Protein 9GCE (pdb70)

B-factor: mean 61.83, std 12.62, range [29.11, 110.06]

Nearest PDB structures (foldseek):
  7amx-assembly1_AAA  TM=5.207E-01  e=4.216E-05  Pseudomonas aerugin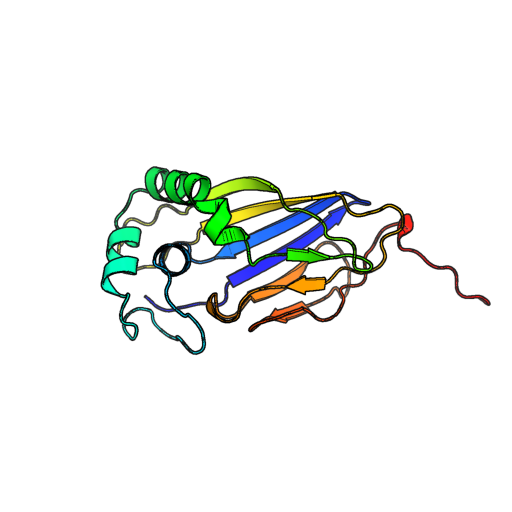osa
  8ezw-assembly4_D  TM=5.066E-01  e=1.427E-03  Vibrio cholerae O1 biovar El Tor str. N16961
  8f1b-assembly3_C  TM=5.003E-01  e=1.516E-03  Vibrio cholerae O1 biovar El Tor str. N16961
  4org-assembly3_D  TM=4.116E-01  e=1.356E-01  Homo sapiens
  7khf-assembly1_B  TM=4.045E-01  e=1.063E-01  Homo sapiens

Solvent-accessible surface area: 8974 Å² total; per-residue (Å²): 22,79,41,72,66,10,35,0,24,1,86,27,80,52,44,101,3,46,0,32,1,89,12,43,4,2,6,17,17,33,60,16,82,13,110,87,32,80,39,1,88,120,28,119,21,23,54,43,5,53,137,36,13,80,65,62,32,71,75,0,75,64,30,6,92,85,72,65,56,116,11,26,58,59,11,43,2,42,3,78,76,72,72,3,112,36,79,31,86,135,24,52,21,53,126,59,169,76,79,130,93,56,8,42,1,49,16,38,3,27,10,88,8,50,100,45,14,84,52,0,39,0,41,2,22,24,90,32,11,48,0,35,0,82,23,72,69,49,178,112,30,40,74,9,153,10,88,38,26,102,10,134,79,0,98,13,53,44,70,104,10,177,69,93,84,97,183,194

Secondary structure (DSSP, 8-state):
-B---EEEEEEEETTEEEEEEEE-HHHHHHT---TT-SBGGGSTTHHHHHHHHHS-HHHHHHHHHHTHHHHHTT-EEEETTEEEPPEEEEEEE-----TTS---EEEEEEEE--TT--EEEEEE-GGG--EEEEE-SSTT--EEEESSEEPPPEEPPSTTT----S--

Structure (mmCIF, N/CA/C/O backbone):
data_9GCE
#
_entry.id   9GCE
#
_cell.length_a   79.593
_cell.length_b   79.593
_cell.length_c   63.453
_cell.angle_alpha   90
_cell.angle_beta   90
_cell.angle_gamma   120
#
_symmetry.space_group_name_H-M   'P 32 2 1'
#
loop_
_entity.id
_entity.type
_entity.pdbx_description
1 polymer 'Membrane protein'
2 non-polymer 'ZINC ION'
3 non-polymer 'COPPER (II) ION'
4 water water
#
loop_
_atom_site.group_PDB
_atom_site.id
_atom_site.type_symbol
_atom_site.label_atom_id
_atom_site.label_alt_id
_atom_site.label_comp_id
_atom_site.label_asym_id
_atom_site.label_entity_id
_atom_site.label_seq_id
_atom_site.pdbx_PDB_ins_code
_atom_site.Cartn_x
_atom_site.Cartn_y
_atom_site.Cartn_z
_atom_site.occupancy
_atom_site.B_iso_or_equiv
_atom_site.auth_seq_id
_atom_site.auth_comp_id
_atom_site.auth_asym_id
_atom_site.auth_atom_id
_atom_site.pdbx_PDB_model_num
ATOM 1 N N . HIS A 1 1 ? 10.934 -38.023 -2.647 1 68.926 1 HIS A N 1
ATOM 2 C CA . HIS A 1 1 ? 11.962 -37.026 -3.103 1 59.329 1 HIS A CA 1
ATOM 3 C C . HIS A 1 1 ? 13.313 -37.369 -2.47 1 58.464 1 HIS A C 1
ATOM 4 O O . HIS A 1 1 ? 13.404 -37.423 -1.245 1 72.109 1 HIS A O 1
ATOM 16 N N . GLU A 1 2 ? 14.359 -37.599 -3.285 1 61.159 2 GLU A N 1
ATOM 17 C CA . GLU A 1 2 ? 15.723 -37.902 -2.823 1 72.894 2 GLU A CA 1
ATOM 18 C C . GLU A 1 2 ? 16.222 -36.797 -1.886 1 59.507 2 GLU A C 1
ATOM 19 O O . GLU A 1 2 ? 15.926 -35.624 -2.095 1 62.503 2 GLU A O 1
ATOM 23 N N . VAL A 1 3 ? 16.826 -37.213 -0.77 1 61.225 3 VAL A N 1
ATOM 24 C CA . VAL A 1 3 ? 17.248 -36.316 0.287 1 63.118 3 VAL A CA 1
ATOM 25 C C . VAL A 1 3 ? 18.713 -36.089 -0.02 1 64.987 3 VAL A C 1
ATOM 26 O O . VAL A 1 3 ? 19.433 -37.098 -0.026 1 58.429 3 VAL A O 1
ATOM 39 N N . ARG A 1 4 ? 19.108 -34.813 -0.238 1 60.936 4 ARG A N 1
ATOM 40 C CA . ARG A 1 4 ? 20.532 -34.445 -0.39 1 71.122 4 ARG A CA 1
ATOM 41 C C . ARG A 1 4 ? 21.014 -33.691 0.864 1 50.465 4 ARG A C 1
ATOM 42 O O . ARG A 1 4 ? 20.223 -32.955 1.534 1 52.095 4 ARG A O 1
ATOM 46 N N . PRO A 1 5 ? 22.333 -33.762 1.198 1 63.118 5 PRO A N 1
ATOM 47 C CA . PRO A 1 5 ? 22.902 -32.93 2.257 1 57.802 5 PRO A CA 1
ATOM 48 C C . PRO A 1 5 ? 22.53 -31.471 2.097 1 51.219 5 PRO A C 1
ATOM 49 O O . PRO A 1 5 ? 22.569 -30.964 1.004 1 48.06 5 PRO A O 1
ATOM 60 N N . ALA A 1 6 ? 22.131 -30.824 3.16 1 45.368 6 ALA A N 1
ATOM 61 C CA . ALA A 1 6 ? 22.151 -29.366 3.159 1 43.482 6 ALA A CA 1
ATOM 62 C C . ALA A 1 6 ? 23.582 -28.856 3.003 1 46.577 6 ALA A C 1
ATOM 63 O O . ALA A 1 6 ? 24.552 -29.594 3.332 1 45.932 6 ALA A O 1
ATOM 70 N N . ILE A 1 7 ? 23.723 -27.641 2.47 1 45.609 7 ILE A N 1
ATOM 71 C CA . ILE A 1 7 ? 25.033 -27.011 2.297 1 46.976 7 ILE A CA 1
ATOM 72 C C . ILE A 1 7 ? 24.975 -25.633 2.912 1 52.487 7 ILE A C 1
ATOM 73 O O . ILE A 1 7 ? 24.05 -24.88 2.605 1 53.961 7 ILE A O 1
ATOM 89 N N . GLY A 1 8 ? 25.971 -25.348 3.765 1 52.257 8 GLY A N 1
ATOM 90 C CA . GLY A 1 8 ? 26.061 -24.144 4.559 1 51.206 8 GLY A CA 1
ATOM 91 C C . GLY A 1 8 ? 27.38 -23.432 4.286 1 52.397 8 GLY A C 1
ATOM 92 O O . GLY A 1 8 ? 28.409 -24.058 4.418 1 55.381 8 GLY A O 1
ATOM 96 N N . ASP A 1 9 ? 27.312 -22.172 3.852 1 48.809 9 ASP A N 1
ATOM 97 C CA . ASP A 1 9 ? 28.445 -21.322 3.528 1 42.805 9 ASP A CA 1
ATOM 98 C C . ASP A 1 9 ? 28.63 -20.236 4.592 1 38.885 9 ASP A C 1
ATOM 99 O O . ASP A 1 9 ? 27.74 -19.403 4.788 1 42.54 9 ASP A O 1
ATOM 108 N N . LEU A 1 10 ? 29.719 -20.337 5.361 1 45.589 10 LEU A N 1
ATOM 109 C CA . LEU A 1 10 ? 29.944 -19.495 6.52 1 45.945 10 LEU A CA 1
ATOM 110 C C . LEU A 1 10 ? 31.109 -18.592 6.171 1 49.309 10 LEU A C 1
ATOM 111 O O . LEU A 1 10 ? 32.192 -19.079 5.822 1 46.366 10 LEU A O 1
ATOM 127 N N . GLU A 1 11 ? 30.882 -17.282 6.364 1 57.7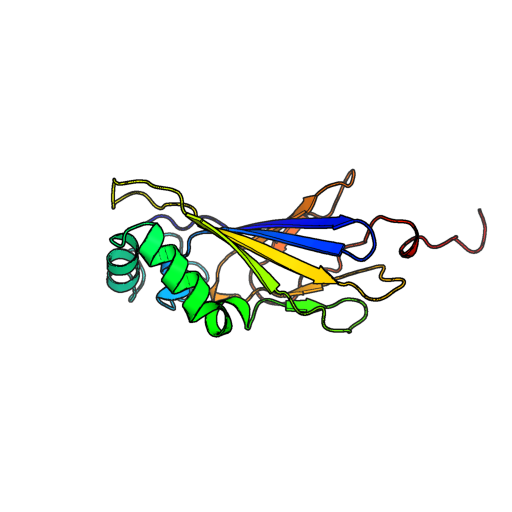83 11 GLU A N 1
ATOM 128 C CA . GLU A 1 11 ? 31.833 -16.236 6.008 1 52.626 11 GLU A CA 1
ATOM 129 C C . GLU A 1 11 ? 31.8 -15.2 7.112 1 59.691 11 GLU A C 1
ATOM 130 O O . GLU A 1 11 ? 30.702 -14.872 7.567 1 57.186 11 GLU A O 1
ATOM 142 N N . THR A 1 12 ? 32.984 -14.731 7.555 1 54.224 12 THR A N 1
ATOM 143 C CA . THR A 1 12 ? 33.039 -13.626 8.502 1 60.064 12 THR A CA 1
ATOM 144 C C . THR A 1 12 ? 33.904 -12.527 7.896 1 60.611 12 THR A C 1
ATOM 145 O O . THR A 1 12 ? 34.867 -12.867 7.243 1 55.028 12 THR A O 1
ATOM 155 N N . GLU A 1 13 ? 33.495 -11.247 8.052 1 72.614 13 GLU A N 1
ATOM 156 C CA . GLU A 1 13 ? 34.186 -10.031 7.61 1 70.684 13 GLU A CA 1
ATOM 157 C C . GLU A 1 13 ? 34.289 -9.169 8.89 1 77.224 13 GLU A C 1
ATOM 158 O O . GLU A 1 13 ? 33.307 -8.556 9.336 1 65.54 13 GLU A O 1
ATOM 162 N N . GLY A 1 14 ? 35.445 -9.275 9.583 1 77.286 14 GLY A N 1
ATOM 163 C CA . GLY A 1 14 ? 35.621 -8.909 10.988 1 67.74 14 GLY A CA 1
ATOM 164 C C . GLY A 1 14 ? 34.627 -9.576 11.946 1 68.13 14 GLY A C 1
ATOM 165 O O . GLY A 1 14 ? 34.501 -10.796 11.983 1 85.985 14 GLY A O 1
ATOM 169 N N . ALA A 1 15 ? 33.845 -8.76 12.658 1 71.273 15 ALA A N 1
ATOM 170 C CA . ALA A 1 15 ? 32.81 -9.213 13.579 1 71.652 15 ALA A CA 1
ATOM 171 C C . ALA A 1 15 ? 31.487 -9.602 12.879 1 70.407 15 ALA A C 1
ATOM 172 O O . ALA A 1 15 ? 30.568 -10.105 13.569 1 58.333 15 ALA A O 1
ATOM 179 N N . GLU A 1 16 ? 31.349 -9.33 11.555 1 62.775 16 GLU A N 1
ATOM 180 C CA . GLU A 1 16 ? 30.118 -9.639 10.818 1 70.479 16 GLU A CA 1
ATOM 181 C C . GLU A 1 16 ? 30.131 -11.078 10.323 1 64.357 16 GLU A C 1
ATOM 182 O O . GLU A 1 16 ? 31.021 -11.399 9.532 1 58.395 16 GLU A O 1
ATOM 194 N N . LEU A 1 17 ? 29.125 -11.884 10.754 1 58.862 17 LEU A N 1
ATOM 195 C CA . LEU A 1 17 ? 28.949 -13.273 10.343 1 58.645 17 LEU A CA 1
ATOM 196 C C . LEU A 1 17 ? 27.804 -13.389 9.348 1 49.342 17 LEU A C 1
ATOM 197 O O . LEU A 1 17 ? 26.716 -12.984 9.697 1 53.642 17 LEU A O 1
ATOM 213 N N . SER A 1 18 ? 28.034 -14.111 8.236 1 47.912 18 SER A N 1
ATOM 214 C CA . SER A 1 18 ? 27.035 -14.601 7.311 1 48.557 18 SER A CA 1
ATOM 215 C C . SER A 1 18 ? 27.094 -16.133 7.305 1 52.407 18 SER A C 1
ATOM 216 O O . SER A 1 18 ? 28.199 -16.688 7.107 1 50.09 18 SER A O 1
ATOM 223 N N . LEU A 1 19 ? 25.915 -16.768 7.403 1 44.438 19 LEU A N 1
ATOM 224 C CA . LEU A 1 19 ? 25.735 -18.192 7.12 1 46.522 19 LEU A CA 1
ATOM 225 C C . LEU A 1 19 ? 24.566 -18.34 6.119 1 55.587 19 LEU A C 1
ATOM 226 O O . LEU A 1 19 ? 23.454 -17.848 6.392 1 53.957 19 LEU A O 1
ATOM 242 N N . VAL A 1 20 ? 24.844 -18.971 4.953 1 49.808 20 VAL A N 1
ATOM 243 C CA . VAL A 1 20 ? 23.891 -19.134 3.868 1 50.235 20 VAL A CA 1
ATOM 244 C C . VAL A 1 20 ? 23.594 -20.619 3.765 1 49.357 20 VAL A C 1
ATOM 245 O O . VAL A 1 20 ? 24.519 -21.372 3.502 1 45.676 20 VAL A O 1
ATOM 258 N N . LEU A 1 21 ? 22.345 -21.022 4.038 1 55.091 21 LEU A N 1
ATOM 259 C CA . LEU A 1 21 ? 21.974 -22.43 4.033 1 58.789 21 LEU A CA 1
ATOM 260 C C . LEU A 1 21 ? 21.273 -22.752 2.719 1 56.368 21 LEU A C 1
ATOM 261 O O . LEU A 1 21 ? 20.2 -22.256 2.491 1 53.073 21 LEU A O 1
ATOM 277 N N . ARG A 1 22 ? 21.85 -23.67 1.929 1 54.595 22 ARG A N 1
ATOM 278 C CA . ARG A 1 22 ? 21.2 -24.32 0.81 1 49.265 22 ARG A CA 1
ATOM 279 C C . ARG A 1 22 ? 20.578 -25.607 1.317 1 50.912 22 ARG A C 1
ATOM 280 O O . ARG A 1 22 ? 21.291 -26.525 1.751 1 48.41 22 ARG A O 1
ATOM 301 N N . LEU A 1 23 ? 19.239 -25.692 1.223 1 47.269 23 LEU A N 1
ATOM 302 C CA . LEU A 1 23 ? 18.528 -26.794 1.845 1 54.359 23 LEU A CA 1
ATOM 303 C C . LEU A 1 23 ? 17.209 -27.112 1.111 1 51.253 23 LEU A C 1
ATOM 304 O O . LEU A 1 23 ? 16.874 -26.491 0.105 1 46.669 23 LEU A O 1
ATOM 320 N N . THR A 1 24 ? 16.564 -28.188 1.56 1 51.907 24 THR A N 1
ATOM 321 C CA . THR A 1 24 ? 15.206 -28.557 1.154 1 56.651 24 THR A CA 1
ATOM 322 C C . THR A 1 24 ? 14.305 -28.183 2.318 1 49.263 24 THR A C 1
ATOM 323 O O . THR A 1 24 ? 14.406 -28.858 3.353 1 52.264 24 THR A O 1
ATOM 333 N N . ALA A 1 25 ? 13.472 -27.133 2.158 1 56.159 25 ALA A N 1
ATOM 334 C CA . ALA A 1 25 ? 12.637 -26.63 3.255 1 59.927 25 ALA A CA 1
ATOM 335 C C . ALA A 1 25 ? 11.513 -27.599 3.62 1 59.536 25 ALA A C 1
ATOM 336 O O . ALA A 1 25 ? 11.174 -27.708 4.791 1 64.563 25 ALA A O 1
ATOM 343 N N . GLU A 1 26 ? 10.969 -28.326 2.644 1 59.378 26 GLU A N 1
ATOM 344 C CA . GLU A 1 26 ? 9.723 -29.069 2.806 1 64.998 26 GLU A CA 1
ATOM 345 C C . GLU A 1 26 ? 9.83 -30.091 3.949 1 60.472 26 GLU A C 1
ATOM 346 O O . GLU A 1 26 ? 8.989 -30.026 4.83 1 62.03 26 GLU A O 1
ATOM 358 N N . PRO A 1 27 ? 10.851 -30.992 4.024 1 63.503 27 PRO A N 1
ATOM 359 C CA . PRO A 1 27 ? 11.022 -31.892 5.163 1 60.224 27 PRO A CA 1
ATOM 360 C C . PRO A 1 27 ? 11.148 -31.222 6.523 1 57.57 27 PRO A C 1
ATOM 361 O O . PRO A 1 27 ? 10.537 -31.698 7.466 1 64.322 27 PRO A O 1
ATOM 372 N N . LEU A 1 28 ? 11.919 -30.119 6.581 1 67.169 28 LEU A N 1
ATOM 373 C CA . LEU A 1 28 ? 12.152 -29.338 7.791 1 65.558 28 LEU A CA 1
ATOM 374 C C . LEU A 1 28 ? 10.83 -28.761 8.32 1 62.476 28 LEU A C 1
ATOM 375 O O . LEU A 1 28 ? 10.57 -28.906 9.502 1 70.862 28 LEU A O 1
ATOM 391 N N . LEU A 1 29 ? 9.984 -28.208 7.448 1 63.534 29 LEU A N 1
ATOM 392 C CA . LEU A 1 29 ? 8.668 -27.706 7.8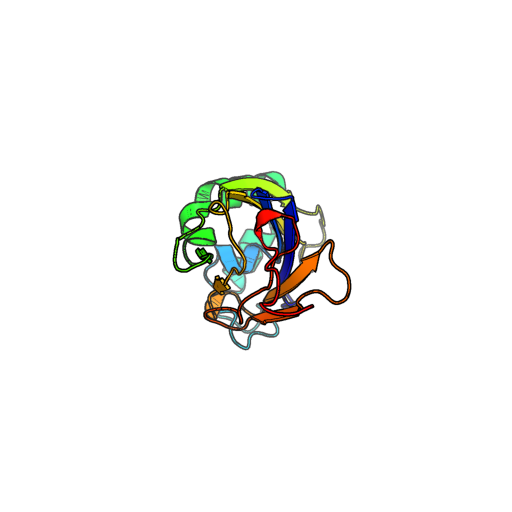38 1 69.719 29 LEU A CA 1
ATOM 393 C C . LEU A 1 29 ? 7.696 -28.808 8.258 1 70.651 29 LEU A C 1
ATOM 394 O O . LEU A 1 29 ? 6.985 -28.632 9.218 1 72.42 29 LEU A O 1
ATOM 410 N N . ALA A 1 30 ? 7.65 -29.933 7.548 1 70.481 30 ALA A N 1
ATOM 411 C CA . ALA A 1 30 ? 6.801 -31.063 7.931 1 67.359 30 ALA A CA 1
ATOM 412 C C . ALA A 1 30 ? 7.2 -31.748 9.229 1 67.733 30 ALA A C 1
ATOM 413 O O . ALA A 1 30 ? 6.404 -32.53 9.715 1 73.363 30 ALA A O 1
ATOM 420 N N . GLY A 1 31 ? 8.425 -31.559 9.736 1 64.776 31 GLY A N 1
ATOM 421 C CA . GLY A 1 31 ? 8.857 -32.166 10.983 1 72.551 31 GLY A CA 1
ATOM 422 C C . GLY A 1 31 ? 9.448 -33.572 10.804 1 79.466 31 GLY A C 1
ATOM 423 O O . GLY A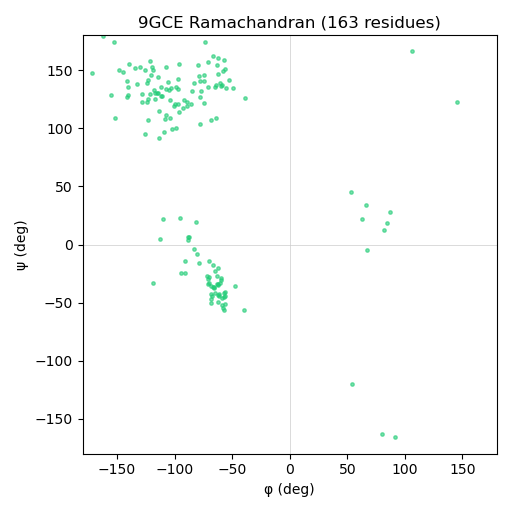 1 31 ? 9.41 -34.345 11.742 1 84.54 31 GLY A O 1
ATOM 427 N N . VAL A 1 32 ? 10.037 -33.913 9.655 1 76.047 32 VAL A N 1
ATOM 428 C CA . VAL A 1 32 ? 10.433 -35.293 9.393 1 77.609 32 VAL A CA 1
ATOM 429 C C . VAL A 1 32 ? 11.816 -35.498 10.019 1 62.732 32 VAL A C 1
ATOM 430 O O . VAL A 1 32 ? 12.663 -34.696 9.769 1 64.885 32 VAL A O 1
ATOM 443 N N . ASP A 1 33 ? 12.032 -36.57 10.783 1 72.258 33 ASP A N 1
ATOM 444 C CA . ASP A 1 33 ? 13.333 -36.984 11.301 1 78.473 33 ASP A CA 1
ATOM 445 C C . ASP A 1 33 ? 14.144 -37.437 10.07 1 70.666 33 ASP A C 1
ATOM 446 O O . ASP A 1 33 ? 13.877 -38.515 9.52 1 71.139 33 ASP A O 1
ATOM 455 N N . LEU A 1 34 ? 15.146 -36.618 9.659 1 59.912 34 LEU A N 1
ATOM 456 C CA . LEU A 1 34 ? 15.904 -36.88 8.445 1 58.679 34 LEU A CA 1
ATOM 457 C C . LEU A 1 34 ? 17.114 -37.78 8.691 1 61.532 34 LEU A C 1
ATOM 458 O O . LEU A 1 34 ? 17.8 -38.105 7.715 1 62.027 34 LEU A O 1
ATOM 474 N N . GLU A 1 35 ? 17.312 -38.293 9.909 1 65.097 35 GLU A N 1
ATOM 475 C CA . GLU A 1 35 ? 18.527 -39.009 10.247 1 70.788 35 GLU A CA 1
ATOM 476 C C . GLU A 1 35 ? 18.504 -40.401 9.598 1 77.015 35 GLU A C 1
ATOM 477 O O . GLU A 1 35 ? 17.57 -41.158 9.819 1 75.621 35 GLU A O 1
ATOM 489 N N . GLY A 1 36 ? 19.513 -40.705 8.764 1 76.769 36 GLY A N 1
ATOM 490 C CA . GLY A 1 36 ? 19.524 -41.884 7.908 1 68.742 36 GLY A CA 1
ATOM 491 C C . GLY A 1 36 ? 18.42 -41.949 6.841 1 72.599 36 GLY A C 1
ATOM 492 O O . GLY A 1 36 ? 18.144 -43.051 6.372 1 66.503 36 GLY A O 1
ATOM 496 N N . VAL A 1 37 ? 17.8 -40.819 6.433 1 78.456 37 VAL A N 1
ATOM 497 C CA . VAL A 1 37 ? 16.791 -40.805 5.371 1 78.119 37 VAL A CA 1
ATOM 498 C C . VAL A 1 37 ? 17.532 -40.543 4.054 1 75.771 37 VAL A C 1
ATOM 499 O O . VAL A 1 37 ? 18.313 -39.584 3.989 1 73.595 37 VAL A O 1
ATOM 512 N N . GLU A 1 38 ? 17.349 -41.463 3.078 1 70.599 38 GLU A N 1
ATOM 513 C CA . GLU A 1 38 ? 17.811 -41.327 1.7 1 74.506 38 GLU A CA 1
ATOM 514 C C . GLU A 1 38 ? 16.687 -40.748 0.833 1 71.479 38 GLU A C 1
ATOM 515 O O . GLU A 1 38 ? 17.028 -40.127 -0.17 1 72.581 38 GLU A O 1
ATOM 519 N N . ASP A 1 39 ? 15.394 -40.903 1.213 1 65.14 39 ASP A N 1
ATOM 520 C CA . ASP A 1 39 ? 14.241 -40.522 0.394 1 65.821 39 ASP A CA 1
ATOM 521 C C . ASP A 1 39 ? 13.044 -40.266 1.309 1 64.781 39 ASP A C 1
ATOM 522 O O . ASP A 1 39 ? 12.635 -41.157 2.064 1 64.418 39 ASP A O 1
ATOM 531 N N . THR A 1 40 ? 12.399 -39.104 1.136 1 61.245 40 THR A N 1
ATOM 532 C CA . THR A 1 40 ? 11.257 -38.749 1.956 1 58.056 40 THR A CA 1
ATOM 533 C C . THR A 1 40 ? 10.069 -39.69 1.738 1 61.819 40 THR A C 1
ATOM 534 O O . THR A 1 40 ? 9.235 -39.753 2.615 1 66.423 40 THR A O 1
ATOM 544 N N . ASN A 1 41 ? 9.998 -40.371 0.58 1 66.743 41 ASN A N 1
ATOM 545 C CA . ASN A 1 41 ? 9.006 -41.392 0.283 1 76.498 41 ASN A CA 1
ATOM 546 C C . ASN A 1 41 ? 9.112 -42.601 1.229 1 78.754 41 ASN A C 1
ATOM 547 O O . ASN A 1 41 ? 8.129 -43.316 1.352 1 77.976 41 ASN A O 1
ATOM 558 N N . ASP A 1 42 ? 10.254 -42.841 1.907 1 73.822 42 ASP A N 1
ATOM 559 C CA . ASP A 1 42 ? 10.358 -43.894 2.915 1 82.992 42 ASP A CA 1
ATOM 560 C C . ASP A 1 42 ? 10.126 -43.384 4.353 1 81.849 42 ASP A C 1
ATOM 561 O O . ASP A 1 42 ? 10.547 -44.081 5.267 1 93.912 42 ASP A O 1
ATOM 570 N N . THR A 1 43 ? 9.426 -42.247 4.577 1 82.426 43 THR A N 1
ATOM 571 C CA . THR A 1 43 ? 9.086 -41.686 5.893 1 82.76 43 THR A CA 1
ATOM 572 C C . THR A 1 43 ? 7.57 -41.565 6.001 1 78.728 43 THR A C 1
ATOM 573 O O . THR A 1 43 ? 6.921 -41.326 4.982 1 78.238 43 THR A O 1
ATOM 583 N N . ALA A 1 44 ? 7.087 -41.516 7.256 1 85.321 44 ALA A N 1
ATOM 584 C CA . ALA A 1 44 ? 5.68 -41.333 7.592 1 92.435 44 ALA A CA 1
ATOM 585 C C . ALA A 1 44 ? 5.129 -39.972 7.126 1 94.253 44 ALA A C 1
ATOM 586 O O . ALA A 1 44 ? 3.978 -39.927 6.654 1 75.206 44 ALA A O 1
ATOM 593 N N . GLY A 1 45 ? 5.973 -38.902 7.153 1 85.417 45 GLY A N 1
ATOM 594 C CA . GLY A 1 45 ? 5.593 -37.566 6.694 1 73.788 45 GLY A CA 1
ATOM 595 C C . GLY A 1 45 ? 5.656 -37.325 5.182 1 70.891 45 GLY A C 1
ATOM 596 O O . GLY A 1 45 ? 5.643 -36.16 4.767 1 74.177 45 GLY A O 1
ATOM 600 N N . SER A 1 46 ? 5.662 -38.377 4.342 1 69.982 46 SER A N 1
ATOM 601 C CA . SER A 1 46 ? 5.865 -38.246 2.904 1 72.986 46 SER A CA 1
ATOM 602 C C . SER A 1 46 ? 4.846 -37.3 2.273 1 72.25 46 SER A C 1
ATOM 603 O O . SER A 1 46 ? 5.238 -36.385 1.533 1 64.551 46 SER A O 1
ATOM 610 N N . GLY A 1 47 ? 3.555 -37.563 2.581 1 77.107 47 GLY A N 1
ATOM 611 C CA . GLY A 1 47 ? 2.416 -36.777 2.12 1 71.027 47 GLY A CA 1
ATOM 612 C C . GLY A 1 47 ? 2.435 -35.334 2.618 1 68.556 47 GLY A C 1
ATOM 613 O O . GLY A 1 47 ? 1.973 -34.438 1.907 1 72.338 47 GLY A O 1
ATOM 617 N N . ALA A 1 48 ? 2.936 -35.138 3.849 1 67.38 48 ALA A N 1
ATOM 618 C CA . ALA A 1 48 ? 3.115 -33.815 4.428 1 70.895 48 ALA A CA 1
ATOM 619 C C . ALA A 1 48 ? 4.204 -33.024 3.691 1 64.645 48 ALA A C 1
ATOM 620 O O . ALA A 1 48 ? 3.992 -31.849 3.354 1 69.001 48 ALA A O 1
ATOM 627 N N . VAL A 1 49 ? 5.338 -33.67 3.383 1 63.338 49 VAL A N 1
ATOM 628 C CA . VAL A 1 49 ? 6.351 -33.073 2.515 1 57.606 49 VAL A CA 1
ATOM 629 C C . VAL A 1 49 ? 5.753 -32.704 1.14 1 63.838 49 VAL A C 1
ATOM 630 O O . VAL A 1 49 ? 5.928 -31.574 0.687 1 65.263 49 VAL A O 1
ATOM 643 N N . ASP A 1 50 ? 4.958 -33.614 0.53 1 73.729 50 ASP A N 1
ATOM 644 C CA . ASP A 1 50 ? 4.455 -33.468 -0.833 1 71.375 50 ASP A CA 1
ATOM 645 C C . ASP A 1 50 ? 3.384 -32.386 -0.964 1 68.805 50 ASP A C 1
ATOM 646 O O . ASP A 1 50 ? 3.347 -31.737 -2.023 1 69.44 50 ASP A O 1
ATOM 655 N N . GLN A 1 51 ? 2.543 -32.208 0.078 1 66.073 51 GLN A N 1
ATOM 656 C CA . GLN A 1 51 ? 1.614 -31.082 0.195 1 72.335 51 GLN A CA 1
ATOM 657 C C . GLN A 1 51 ? 2.365 -29.744 0.262 1 71.396 51 GLN A C 1
ATOM 658 O O . GLN A 1 51 ? 1.963 -28.766 -0.383 1 68.83 51 GLN A O 1
ATOM 672 N N . LEU A 1 52 ? 3.449 -29.711 1.053 1 65.673 52 LEU A N 1
ATOM 673 C CA . LEU A 1 52 ? 4.319 -28.549 1.133 1 65.078 52 LEU A CA 1
ATOM 674 C C . LEU A 1 52 ? 5.043 -28.31 -0.187 1 58.712 52 LEU A C 1
ATOM 675 O O . LEU A 1 52 ? 5.18 -27.158 -0.593 1 61.98 52 LEU A O 1
ATOM 691 N N . ARG A 1 53 ? 5.44 -29.372 -0.904 1 62.376 53 ARG A N 1
ATOM 692 C CA . ARG A 1 53 ? 6.024 -29.197 -2.227 1 64.742 53 ARG A CA 1
ATOM 693 C C . ARG A 1 53 ? 5.093 -28.499 -3.232 1 65.968 53 ARG A C 1
ATOM 694 O O . ARG A 1 53 ? 5.604 -27.825 -4.151 1 57.874 53 ARG A O 1
ATOM 715 N N . ALA A 1 54 ? 3.773 -28.699 -3.07 1 62.545 54 ALA A N 1
ATOM 716 C CA . ALA A 1 54 ? 2.775 -28.223 -4.021 1 82.839 54 ALA A CA 1
ATOM 717 C C . ALA A 1 54 ? 2.609 -26.71 -3.975 1 84.732 54 ALA A C 1
ATOM 718 O O . ALA A 1 54 ? 2.106 -26.14 -4.939 1 85.379 54 ALA A O 1
ATOM 725 N N . LEU A 1 55 ? 2.886 -26.094 -2.82 1 75.466 55 LEU A N 1
ATOM 726 C CA . LEU A 1 55 ? 2.741 -24.654 -2.681 1 72.512 55 LEU A CA 1
ATOM 727 C C . LEU A 1 55 ? 3.589 -23.877 -3.682 1 65.564 55 LEU A C 1
ATOM 728 O O . LEU A 1 55 ? 4.665 -24.309 -4.083 1 77.397 55 LEU A O 1
ATOM 744 N N . ALA A 1 56 ? 3.098 -22.7 -4.066 1 76.386 56 ALA A N 1
ATOM 745 C CA . ALA A 1 56 ? 3.877 -21.718 -4.815 1 79.798 56 ALA A CA 1
ATOM 746 C C . ALA A 1 56 ? 5.088 -21.244 -3.991 1 72.621 56 ALA A C 1
ATOM 747 O O . ALA A 1 56 ? 5.109 -21.376 -2.771 1 72.202 56 ALA A O 1
ATOM 754 N N . THR A 1 57 ? 6.077 -20.681 -4.705 1 74.104 57 THR A N 1
ATOM 755 C CA . THR A 1 57 ? 7.367 -20.299 -4.155 1 72.119 57 THR A CA 1
ATOM 756 C C . THR A 1 57 ? 7.15 -19.182 -3.135 1 75.455 57 THR A C 1
ATOM 757 O O . THR A 1 57 ? 7.762 -19.237 -2.059 1 82.73 57 THR A O 1
ATOM 767 N N . ALA A 1 58 ? 6.261 -18.21 -3.448 1 76.543 58 ALA A N 1
ATOM 768 C CA . ALA A 1 58 ? 5.906 -17.129 -2.525 1 74.273 58 ALA A CA 1
ATOM 769 C C . ALA A 1 58 ? 5.27 -17.667 -1.226 1 78.137 58 ALA A C 1
ATOM 770 O O . ALA A 1 58 ? 5.637 -17.194 -0.147 1 73.532 58 ALA A O 1
ATOM 777 N N . ASP A 1 59 ? 4.357 -18.664 -1.316 1 78.39 59 ASP A N 1
ATOM 778 C CA . ASP A 1 59 ? 3.732 -19.301 -0.148 1 85.945 59 ASP A CA 1
ATOM 779 C C . ASP A 1 59 ? 4.787 -20.003 0.719 1 76.722 59 ASP A C 1
ATOM 780 O O . ASP A 1 59 ? 4.839 -19.791 1.934 1 81.374 59 ASP A O 1
ATOM 789 N N . LEU A 1 60 ? 5.652 -20.816 0.09 1 70.303 60 LEU A N 1
ATOM 790 C CA . LEU A 1 60 ? 6.712 -21.515 0.808 1 64.118 60 LEU A CA 1
ATOM 791 C C . LEU A 1 60 ? 7.597 -20.528 1.573 1 65.086 60 LEU A C 1
ATOM 792 O O . LEU A 1 60 ? 7.857 -20.796 2.753 1 60.863 60 LEU A O 1
ATOM 808 N N . MET A 1 61 ? 7.993 -19.398 0.937 1 64.974 61 MET A N 1
ATOM 809 C CA . MET A 1 61 ? 8.8 -18.364 1.575 1 65.703 61 MET A CA 1
ATOM 810 C C . MET A 1 61 ? 8.113 -17.807 2.817 1 75.25 61 MET A C 1
ATOM 811 O O . MET A 1 61 ? 8.724 -17.82 3.888 1 76.464 61 MET A O 1
ATOM 825 N N . ALA A 1 62 ? 6.859 -17.327 2.673 1 72.196 62 ALA A N 1
ATOM 826 C CA . ALA A 1 62 ? 6.162 -16.721 3.796 1 76.553 62 ALA A CA 1
ATOM 827 C C . ALA A 1 62 ? 5.965 -17.732 4.933 1 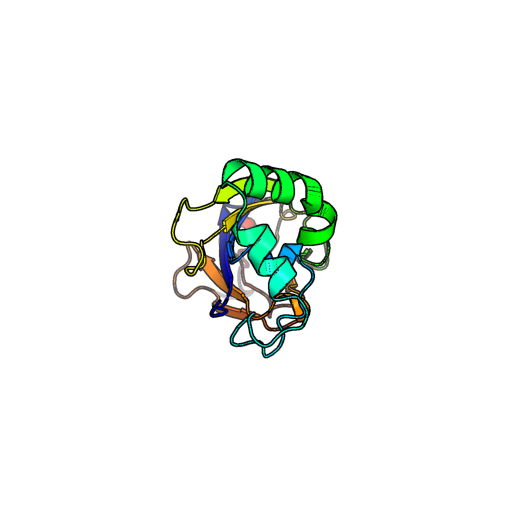72.322 62 ALA A C 1
ATOM 828 O O . ALA A 1 62 ? 5.989 -17.302 6.083 1 93.2 62 ALA A O 1
ATOM 835 N N . ARG A 1 63 ? 5.758 -19.032 4.617 1 70.628 63 ARG A N 1
ATOM 836 C CA . ARG A 1 63 ? 5.694 -20.1 5.63 1 78.783 63 ARG A CA 1
ATOM 837 C C . ARG A 1 63 ? 7.069 -20.274 6.326 1 84.819 63 ARG A C 1
ATOM 838 O O . ARG A 1 63 ? 7.108 -20.514 7.543 1 79.836 63 ARG A O 1
ATOM 842 N N . VAL A 1 64 ? 8.191 -20.117 5.581 1 81.244 64 VAL A N 1
ATOM 843 C CA . VAL A 1 64 ? 9.555 -20.161 6.126 1 80.902 64 VAL A CA 1
ATOM 844 C C . VAL A 1 64 ? 9.755 -18.918 7.017 1 83.101 64 VAL A C 1
ATOM 845 O O . VAL A 1 64 ? 10.087 -19.092 8.192 1 73.005 64 VAL A O 1
ATOM 849 N N . ASP A 1 65 ? 9.449 -17.691 6.536 1 82.232 65 ASP A N 1
ATOM 850 C CA . ASP A 1 65 ? 9.496 -16.477 7.373 1 81.431 65 ASP A CA 1
ATOM 851 C C . ASP A 1 65 ? 8.606 -16.601 8.625 1 82.178 65 ASP A C 1
ATOM 852 O O . ASP A 1 65 ? 9.063 -16.237 9.716 1 85.34 65 ASP A O 1
ATOM 861 N N . ALA A 1 66 ? 7.391 -17.179 8.489 1 79.425 66 ALA A N 1
ATOM 862 C CA . ALA A 1 66 ? 6.453 -17.331 9.606 1 86.139 66 ALA A CA 1
ATOM 863 C C . ALA A 1 66 ? 6.874 -18.377 10.653 1 82.249 66 ALA A C 1
ATOM 864 O O . ALA A 1 66 ? 6.467 -18.232 11.791 1 84.866 66 ALA A O 1
ATOM 871 N N . GLU A 1 67 ? 7.615 -19.446 10.312 1 81.169 67 GLU A N 1
ATOM 872 C CA . GLU A 1 67 ? 7.957 -20.517 11.271 1 85.239 67 GLU A CA 1
ATOM 873 C C . GLU A 1 67 ? 9.444 -20.54 11.671 1 79.79 67 GLU A C 1
ATOM 874 O O . GLU A 1 67 ? 9.896 -21.525 12.276 1 77.875 67 GLU A O 1
ATOM 886 N N . GLN A 1 68 ? 10.149 -19.4 11.51 1 81.658 68 GLN A N 1
ATOM 887 C CA . GLN A 1 68 ? 11.592 -19.319 11.68 1 73.999 68 GLN A CA 1
ATOM 888 C C . GLN A 1 68 ? 12.027 -19.703 13.088 1 81.99 68 GLN A C 1
ATOM 889 O O . GLN A 1 68 ? 13.111 -20.269 13.231 1 69.669 68 GLN A O 1
ATOM 903 N N . GLY A 1 69 ? 11.169 -19.387 14.084 1 77.564 69 GLY A N 1
ATOM 904 C CA . GLY A 1 69 ? 11.385 -19.704 15.479 1 83.853 69 GLY A CA 1
ATOM 905 C C . GLY A 1 69 ? 11.573 -21.193 15.672 1 82.731 69 GLY A C 1
ATOM 906 O O . GLY A 1 69 ? 12.67 -21.563 16.084 1 98.314 69 GLY A O 1
ATOM 910 N N . ARG A 1 70 ? 10.59 -22.002 15.224 1 82.128 70 ARG A N 1
ATOM 911 C CA . ARG A 1 70 ? 10.741 -23.461 15.2 1 88.692 70 ARG A CA 1
ATOM 912 C C . ARG A 1 70 ? 11.953 -23.923 14.338 1 80.364 70 ARG A C 1
ATOM 913 O O . ARG A 1 70 ? 12.699 -24.789 14.796 1 67.336 70 ARG A O 1
ATOM 934 N N . LEU A 1 71 ? 12.133 -23.379 13.117 1 64.819 71 LEU A N 1
ATOM 935 C CA . LEU A 1 71 ? 13.109 -23.887 12.154 1 60.699 71 LEU A CA 1
ATOM 936 C C . LEU A 1 71 ? 14.515 -23.618 12.646 1 61.559 71 LEU A C 1
ATOM 937 O O . LEU A 1 71 ? 15.307 -24.559 12.606 1 63.455 71 LEU A O 1
ATOM 953 N N . LEU A 1 72 ? 14.783 -22.371 13.109 1 63.855 72 LEU A N 1
ATOM 954 C CA . LEU A 1 72 ? 16.094 -21.875 13.539 1 65.714 72 LEU A CA 1
ATOM 955 C C . LEU A 1 72 ? 16.415 -22.046 15.029 1 73.864 72 LEU A C 1
ATOM 956 O O . LEU A 1 72 ? 17.613 -21.938 15.373 1 58.352 72 LEU A O 1
ATOM 972 N N . GLY A 1 73 ? 15.407 -22.359 15.879 1 82.73 73 GLY A N 1
ATOM 973 C CA . GLY A 1 73 ? 15.595 -22.684 17.299 1 86.298 73 GLY A CA 1
ATOM 974 C C . GLY A 1 73 ? 16.834 -23.551 17.598 1 76.351 73 GLY A C 1
ATOM 975 O O . GLY A 1 73 ? 17.708 -23.14 18.367 1 78.029 73 GLY A O 1
ATOM 979 N N . PRO A 1 74 ? 16.971 -24.74 16.969 1 67.591 74 PRO A N 1
ATOM 980 C CA . PRO A 1 74 ? 18.083 -25.661 17.255 1 69.725 74 PRO A CA 1
ATOM 981 C C . PRO A 1 74 ? 19.366 -25.466 16.429 1 58.612 74 PRO A C 1
ATOM 982 O O . PRO A 1 74 ? 20.221 -26.339 16.438 1 62.509 74 PRO A O 1
ATOM 993 N N . VAL A 1 75 ? 19.415 -24.4 15.618 1 59.933 75 VAL A N 1
ATOM 994 C CA . VAL A 1 75 ? 20.551 -23.932 14.851 1 61.658 75 VAL A CA 1
ATOM 995 C C . VAL A 1 75 ? 21.143 -22.78 15.662 1 59.663 75 VAL A C 1
ATOM 996 O O . VAL A 1 75 ? 20.452 -21.815 15.954 1 64.491 75 VAL A O 1
ATOM 1009 N N . SER A 1 76 ? 22.415 -22.926 16.05 1 61.619 76 SER A N 1
ATOM 1010 C CA . SER A 1 76 ? 23.076 -21.977 16.922 1 67.163 76 SER A CA 1
ATOM 1011 C C . SER A 1 76 ? 24.546 -21.853 16.515 1 54.614 76 SER A C 1
ATOM 1012 O O . SER A 1 76 ? 25.123 -22.812 15.996 1 58.033 76 SER A O 1
ATOM 1019 N N . VAL A 1 77 ? 25.075 -20.639 16.733 1 51.071 77 VAL A N 1
ATOM 1020 C CA . VAL A 1 77 ? 26.48 -20.303 16.644 1 54.631 77 VAL A CA 1
ATOM 1021 C C . VAL A 1 77 ? 26.881 -19.734 17.985 1 60.988 77 VAL A C 1
ATOM 1022 O O . VAL A 1 77 ? 26.164 -18.852 18.445 1 58.519 77 VAL A O 1
ATOM 1035 N N . THR A 1 78 ? 27.934 -20.334 18.593 1 54.708 78 THR A N 1
ATOM 1036 C CA . THR A 1 78 ? 28.61 -19.859 19.776 1 56.176 78 THR A CA 1
ATOM 1037 C C . THR A 1 78 ? 30.076 -19.585 19.446 1 57.553 78 THR A C 1
ATOM 1038 O O . THR A 1 78 ? 30.626 -20.155 18.518 1 55.82 78 THR A O 1
ATOM 1048 N N . SER A 1 79 ? 30.673 -18.664 20.199 1 59.434 79 SER A N 1
ATOM 1049 C CA . SER A 1 79 ? 32.008 -18.128 19.949 1 59.731 79 SER A CA 1
ATOM 1050 C C . SER A 1 79 ? 32.537 -17.714 21.304 1 63.588 79 SER A C 1
ATOM 1051 O O . SER A 1 79 ? 31.955 -16.777 21.889 1 59.733 79 SER A O 1
ATOM 1058 N N . GLY A 1 80 ? 33.523 -18.504 21.778 1 65.319 80 GLY A N 1
ATOM 1059 C CA . GLY A 1 80 ? 34.113 -18.415 23.105 1 73.584 80 GLY A CA 1
ATOM 1060 C C . GLY A 1 80 ? 33.113 -18.774 24.192 1 75.286 80 GLY A C 1
ATOM 1061 O O . GLY A 1 80 ? 33.095 -18.101 25.217 1 68.627 80 GLY A O 1
ATOM 1065 N N . GLY A 1 81 ? 32.19 -19.726 23.896 1 84.097 81 GLY A N 1
ATOM 1066 C CA . GLY A 1 81 ? 31.009 -19.987 24.726 1 82.238 81 GLY A CA 1
ATOM 1067 C C . GLY A 1 81 ? 29.932 -18.881 24.807 1 87.85 81 GLY A C 1
ATOM 1068 O O . GLY A 1 81 ? 28.918 -19.145 25.44 1 85.616 81 GLY A O 1
ATOM 1072 N N . THR A 1 82 ? 30.108 -17.676 24.207 1 78.498 82 THR A N 1
ATOM 1073 C CA . THR A 1 82 ? 29.05 -16.687 23.999 1 76.519 82 THR A CA 1
ATOM 1074 C C . THR A 1 82 ? 28.159 -17.077 22.798 1 64.653 82 THR A C 1
ATOM 1075 O O . THR A 1 82 ? 28.649 -17.24 21.67 1 57.432 82 THR A O 1
ATOM 1085 N N . ALA A 1 83 ? 26.834 -17.134 23.019 1 69.959 83 ALA A N 1
ATOM 1086 C CA . ALA A 1 83 ? 25.843 -17.232 21.948 1 75.536 83 ALA A CA 1
ATOM 1087 C C . ALA A 1 83 ? 25.948 -16.017 21.005 1 73.395 83 ALA A C 1
ATOM 1088 O O . ALA A 1 83 ? 26.245 -14.887 21.461 1 66.811 83 ALA A O 1
ATOM 1095 N N . VAL A 1 84 ? 25.886 -16.328 19.691 1 63.457 84 VAL A N 1
ATOM 1096 C CA . VAL A 1 84 ? 25.888 -15.363 18.615 1 63.098 84 VAL A CA 1
ATOM 1097 C C . VAL A 1 84 ? 24.509 -15.481 17.966 1 65.988 84 VAL A C 1
ATOM 1098 O O . VAL A 1 84 ? 24.313 -16.35 17.096 1 75.47 84 VAL A O 1
ATOM 1111 N N . PRO A 1 85 ? 23.485 -14.687 18.379 1 74.783 85 PRO A N 1
ATOM 1112 C CA . PRO A 1 85 ? 22.129 -14.894 17.849 1 65.651 85 PRO A CA 1
ATOM 1113 C C . PRO A 1 85 ? 22.068 -14.626 16.349 1 68.489 85 PRO A C 1
ATOM 1114 O O . PRO A 1 85 ? 22.674 -13.649 15.902 1 62.524 85 PRO A O 1
ATOM 1125 N N . LEU A 1 86 ? 21.355 -15.488 15.595 1 70.705 86 LEU A N 1
ATOM 1126 C CA . LEU A 1 86 ? 21.214 -15.326 14.151 1 69.411 86 LEU A CA 1
ATOM 1127 C C . LEU A 1 86 ? 19.869 -14.668 13.769 1 73.772 86 LEU A C 1
ATOM 1128 O O . LEU A 1 86 ? 18.798 -15.086 14.218 1 64.887 86 LEU A O 1
ATOM 1144 N N . THR A 1 87 ? 19.931 -13.699 12.842 1 73.587 87 THR A N 1
ATOM 1145 C CA . THR A 1 87 ? 18.789 -13.111 12.161 1 69.419 87 THR A CA 1
ATOM 1146 C C . THR A 1 87 ? 18.591 -13.778 10.784 1 65.076 87 THR A C 1
ATOM 1147 O O . THR A 1 87 ? 19.557 -13.859 10.043 1 75.673 87 THR A O 1
ATOM 1157 N N . LEU A 1 88 ? 17.349 -14.16 10.413 1 71.176 88 LEU A N 1
ATOM 1158 C CA . LEU A 1 88 ? 16.906 -14.5 9.041 1 64.717 88 LEU A CA 1
ATOM 1159 C C . LEU A 1 88 ? 16.677 -13.2 8.233 1 64.945 88 LEU A C 1
ATOM 1160 O O . LEU A 1 88 ? 15.684 -12.539 8.443 1 66.507 88 LEU A O 1
ATOM 1164 N N . ASP A 1 89 ? 17.595 -12.822 7.322 1 62.442 89 ASP A N 1
ATOM 1165 C CA . ASP A 1 89 ? 17.576 -11.568 6.557 1 65.442 89 ASP A CA 1
ATOM 1166 C C . ASP A 1 89 ? 16.847 -11.678 5.204 1 73.042 89 ASP A C 1
ATOM 1167 O O . ASP A 1 89 ? 16.458 -10.65 4.643 1 74.159 89 ASP A O 1
ATOM 1176 N N . ARG A 1 90 ? 16.75 -12.898 4.624 1 73.923 90 ARG A N 1
ATOM 1177 C CA . ARG A 1 90 ? 16.382 -13.113 3.228 1 69.545 90 ARG A CA 1
ATOM 1178 C C . ARG A 1 90 ? 16.179 -14.61 2.962 1 70.011 90 ARG A C 1
ATOM 1179 O O . ARG A 1 90 ? 16.846 -15.476 3.582 1 63.226 90 ARG A O 1
ATOM 1200 N N . VAL A 1 91 ? 15.24 -14.901 2.04 1 62.042 91 VAL A N 1
ATOM 1201 C CA . VAL A 1 91 ? 14.815 -16.254 1.715 1 56.697 91 VAL A CA 1
ATOM 1202 C C . VAL A 1 91 ? 14.614 -16.318 0.209 1 65.908 91 VAL A C 1
ATOM 1203 O O . VAL A 1 91 ? 13.934 -15.452 -0.377 1 64.056 91 VAL A O 1
ATOM 1216 N N . GLU A 1 92 ? 15.246 -17.334 -0.416 1 61.515 92 GLU A N 1
ATOM 1217 C CA . GLU A 1 92 ? 15.037 -17.616 -1.82 1 53.862 92 GLU A CA 1
ATOM 1218 C C . GLU A 1 92 ? 14.471 -19.021 -1.936 1 55.312 92 GLU A C 1
ATOM 1219 O O . GLU A 1 92 ? 14.697 -19.871 -1.075 1 57.943 92 GLU A O 1
ATOM 1231 N N . VAL A 1 93 ? 13.661 -19.223 -2.984 1 57.473 93 VAL A N 1
ATOM 1232 C CA . VAL A 1 93 ? 13.068 -20.504 -3.324 1 55.533 93 VAL A CA 1
ATOM 1233 C C . VAL A 1 93 ? 13.103 -20.596 -4.853 1 50.216 93 VAL A C 1
ATOM 1234 O O . VAL A 1 93 ? 12.724 -19.666 -5.561 1 52.153 93 VAL A O 1
ATOM 1247 N N . ASP A 1 94 ? 13.668 -21.703 -5.379 1 54.229 94 ASP A N 1
ATOM 1248 C CA . ASP A 1 94 ? 13.741 -21.93 -6.817 1 53.122 94 ASP A CA 1
ATOM 1249 C C . ASP A 1 94 ? 12.324 -22.309 -7.268 1 57.348 94 ASP A C 1
ATOM 1250 O O . ASP A 1 94 ? 11.522 -22.848 -6.481 1 52.376 94 ASP A O 1
ATOM 1259 N N . ASP A 1 95 ? 11.998 -21.874 -8.488 1 57.721 95 ASP A N 1
ATOM 1260 C CA . ASP A 1 95 ? 10.697 -22.089 -9.079 1 55.721 95 ASP A CA 1
ATOM 1261 C C . ASP A 1 95 ? 10.834 -23.233 -10.084 1 51.409 95 ASP A C 1
ATOM 1262 O O . ASP A 1 95 ? 11.289 -22.989 -11.223 1 50.771 95 ASP A O 1
ATOM 1271 N N . ILE A 1 96 ? 10.428 -24.43 -9.616 1 51.906 96 ILE A N 1
ATOM 1272 C CA . ILE A 1 96 ? 10.439 -25.684 -10.366 1 52.102 96 ILE A CA 1
ATOM 1273 C C . ILE A 1 96 ? 9.008 -26.192 -10.352 1 48.9 96 ILE A C 1
ATOM 1274 O O . ILE A 1 96 ? 8.594 -26.782 -9.374 1 56.079 96 ILE A O 1
ATOM 1290 N N . GLU A 1 97 ? 8.316 -26.104 -11.47 1 50.752 97 GLU A N 1
ATOM 1291 C CA . GLU A 1 97 ? 6.925 -26.565 -11.526 1 59.393 97 GLU A CA 1
ATOM 1292 C C . GLU A 1 97 ? 6.744 -28.087 -11.435 1 59.412 97 GLU A C 1
ATOM 1293 O O . GLU A 1 97 ? 5.689 -28.52 -10.95 1 59.289 97 GLU A O 1
ATOM 1305 N N . ASN A 1 98 ? 7.747 -28.883 -11.883 1 58.937 98 ASN A N 1
ATOM 1306 C CA . ASN A 1 98 ? 7.672 -30.343 -11.821 1 54.583 98 ASN A CA 1
ATOM 1307 C C . ASN A 1 98 ? 7.617 -30.779 -10.36 1 52.806 98 ASN A C 1
ATOM 1308 O O . ASN A 1 98 ? 8.672 -30.728 -9.656 1 48.1 98 ASN A O 1
ATOM 1319 N N . PRO A 1 99 ? 6.449 -31.278 -9.852 1 52.938 99 PRO A N 1
ATOM 1320 C CA . PRO A 1 99 ? 6.355 -31.592 -8.415 1 53.787 99 PRO A CA 1
ATOM 1321 C C . PRO A 1 99 ? 7.161 -32.797 -7.971 1 49.75 99 PRO A C 1
ATOM 1322 O O . PRO A 1 99 ? 7.32 -32.978 -6.777 1 54.24 99 PRO A O 1
ATOM 1333 N N . GLU A 1 100 ? 7.64 -33.634 -8.902 1 62.436 100 GLU A N 1
ATOM 1334 C CA . GLU A 1 100 ? 8.462 -34.795 -8.569 1 54.739 100 GLU A CA 1
ATOM 1335 C C . GLU A 1 100 ? 9.924 -34.406 -8.391 1 54.819 100 GLU A C 1
ATOM 1336 O O . GLU A 1 100 ? 10.701 -35.297 -8.113 1 56.839 100 GLU A O 1
ATOM 1348 N N . LEU A 1 101 ? 10.317 -33.138 -8.616 1 49.466 101 LEU A N 1
ATOM 1349 C CA . LEU A 1 101 ? 11.684 -32.741 -8.402 1 57.923 101 LEU A CA 1
ATOM 1350 C C . LEU A 1 101 ? 11.727 -31.915 -7.13 1 49.618 101 LEU A C 1
ATOM 1351 O O . LEU A 1 101 ? 10.867 -31.088 -6.926 1 53.886 101 LEU A O 1
ATOM 1367 N N . PRO A 1 102 ? 12.75 -32.084 -6.279 1 50.848 102 PRO A N 1
ATOM 1368 C CA . PRO A 1 102 ? 12.94 -31.155 -5.184 1 54.761 102 PRO A CA 1
ATOM 1369 C C . PRO A 1 102 ? 13.418 -29.811 -5.727 1 52.406 102 PRO A C 1
ATOM 1370 O O . PRO A 1 102 ? 14.053 -29.733 -6.793 1 50.608 102 PRO A O 1
ATOM 1381 N N . ARG A 1 103 ? 13.164 -28.792 -4.931 1 47.775 103 ARG A N 1
ATOM 1382 C CA . ARG A 1 103 ? 13.595 -27.441 -5.204 1 52.055 103 ARG A CA 1
ATOM 1383 C C . ARG A 1 103 ? 14.484 -26.988 -4.061 1 48.758 103 ARG A C 1
ATOM 1384 O O . ARG A 1 103 ? 14.202 -27.262 -2.895 1 46.658 103 ARG A O 1
ATOM 1405 N N . GLU A 1 104 ? 15.484 -26.164 -4.386 1 49.477 104 GLU A N 1
ATOM 1406 C CA . GLU A 1 104 ? 16.297 -25.632 -3.311 1 41.798 104 GLU A CA 1
ATOM 1407 C C . GLU A 1 104 ? 15.604 -24.396 -2.68 1 46.185 104 GLU A C 1
ATOM 1408 O O . GLU A 1 104 ? 15.168 -23.475 -3.398 1 44.9 104 GLU A O 1
ATOM 1420 N N . THR A 1 105 ? 15.674 -24.313 -1.335 1 48.837 105 THR A N 1
ATOM 1421 C CA . THR A 1 105 ? 15.476 -23.107 -0.535 1 54.324 105 THR A CA 1
ATOM 1422 C C . THR A 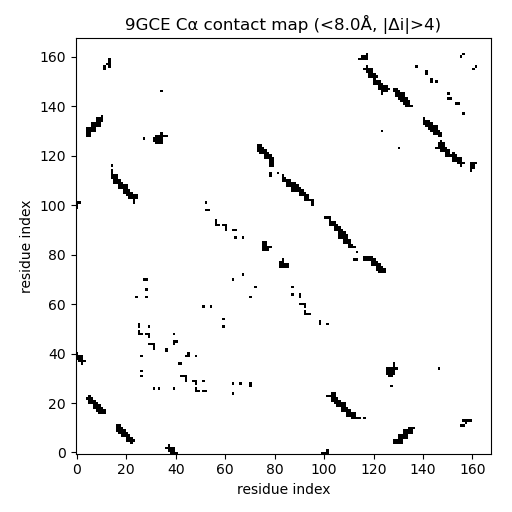1 105 ? 16.808 -22.667 0.123 1 52.139 105 THR A C 1
ATOM 1423 O O . THR A 1 105 ? 17.563 -23.479 0.711 1 47.493 105 THR A O 1
ATOM 1433 N N . ARG A 1 106 ? 17.068 -21.347 0.055 1 47.282 106 ARG A N 1
ATOM 1434 C CA . ARG A 1 106 ? 18.227 -20.679 0.649 1 54.543 106 ARG A CA 1
ATOM 1435 C C . ARG A 1 106 ? 17.753 -19.798 1.807 1 60.574 106 ARG A C 1
ATOM 1436 O O . ARG A 1 106 ? 16.864 -18.954 1.612 1 61.883 106 ARG A O 1
ATOM 1457 N N . LEU A 1 107 ? 18.366 -19.963 2.996 1 53.834 107 LEU A N 1
ATOM 1458 C CA . LEU A 1 107 ? 18.223 -19.025 4.107 1 56.406 107 LEU A CA 1
ATOM 1459 C C . LEU A 1 107 ? 19.529 -18.223 4.29 1 53.655 107 LEU A C 1
ATOM 1460 O O . LEU A 1 107 ? 20.608 -18.817 4.327 1 49.418 107 LEU A O 1
ATOM 1476 N N . PHE A 1 108 ? 19.39 -16.891 4.445 1 53.814 108 PHE A N 1
ATOM 1477 C CA . PHE A 1 108 ? 20.47 -15.916 4.631 1 60.431 108 PHE A CA 1
ATOM 1478 C C . PHE A 1 108 ? 20.415 -15.45 6.078 1 55.334 108 PHE A C 1
ATOM 1479 O O . PHE A 1 108 ? 19.458 -14.755 6.464 1 58.666 108 PHE A O 1
ATOM 1496 N N . LEU A 1 109 ? 21.427 -15.908 6.857 1 57.511 109 LEU A N 1
ATOM 1497 C CA . LEU A 1 109 ? 21.523 -15.72 8.295 1 50.833 109 LEU A CA 1
ATOM 1498 C C . LEU A 1 109 ? 22.727 -14.825 8.535 1 56.224 109 LEU A C 1
ATOM 1499 O O . LEU A 1 109 ? 23.724 -14.935 7.808 1 58.405 109 LEU A O 1
ATOM 1515 N N . SER A 1 110 ? 22.594 -13.955 9.544 1 63.393 110 SER A N 1
ATOM 1516 C CA . SER A 1 110 ? 23.632 -13.009 9.954 1 70.341 110 SER A CA 1
ATOM 1517 C C . SER A 1 110 ? 23.693 -12.914 11.468 1 71.119 110 SER A C 1
ATOM 1518 O O . SER A 1 110 ? 22.702 -13.218 12.141 1 66.953 110 SER A O 1
ATOM 1525 N N . GLY A 1 111 ? 24.874 -12.511 11.964 1 71.572 111 GLY A N 1
ATOM 1526 C CA . GLY A 1 111 ? 25.045 -12.131 13.359 1 60.402 111 GLY A CA 1
ATOM 1527 C C . GLY A 1 111 ? 26.32 -11.323 13.563 1 59.978 111 GLY A C 1
ATOM 1528 O O . GLY A 1 111 ? 27.053 -11.019 12.604 1 53.689 111 GLY A O 1
ATOM 1532 N N . THR A 1 112 ? 26.524 -10.928 14.825 1 62.035 112 THR A N 1
ATOM 1533 C CA . THR A 1 112 ? 27.67 -10.124 15.22 1 66.276 112 THR A CA 1
ATOM 1534 C C . THR A 1 112 ? 28.456 -10.992 16.202 1 62.116 112 THR A C 1
ATOM 1535 O O . THR A 1 112 ? 27.886 -11.541 17.146 1 64.23 112 THR A O 1
ATOM 1545 N N . LEU A 1 113 ? 29.745 -11.19 15.9 1 66.817 113 LEU A N 1
ATOM 1546 C CA . LEU A 1 113 ? 30.651 -11.897 16.793 1 61.163 113 LEU A CA 1
ATOM 1547 C C . LEU A 1 113 ? 31.128 -10.965 17.904 1 58.514 113 LEU A C 1
ATOM 1548 O O . LEU A 1 113 ? 31.275 -9.779 17.674 1 59.203 113 LEU A O 1
ATOM 1564 N N . PRO A 1 114 ? 31.52 -11.492 19.086 1 63.348 114 PRO A N 1
ATOM 1565 C CA . PRO A 1 114 ? 32.212 -10.657 20.075 1 67.16 114 PRO A CA 1
ATOM 1566 C C . PRO A 1 114 ? 33.555 -10.125 19.541 1 61.757 114 PRO A C 1
ATOM 1567 O O . PRO A 1 114 ? 34.226 -10.777 18.735 1 56.728 114 PRO A O 1
ATOM 1578 N N . ALA A 1 115 ? 33.911 -8.917 19.979 1 62.756 115 ALA A N 1
ATOM 1579 C CA . ALA A 1 115 ? 35.257 -8.397 19.923 1 61.926 115 ALA A CA 1
ATOM 1580 C C . ALA A 1 115 ? 36.252 -9.511 20.25 1 58.138 115 ALA A C 1
ATOM 1581 O O . ALA A 1 115 ? 36.081 -10.257 21.225 1 59.394 115 ALA A O 1
ATOM 1588 N N . GLY A 1 116 ? 37.205 -9.7 19.348 1 57.859 116 GLY A N 1
ATOM 1589 C CA . GLY A 1 116 ? 38.374 -10.528 19.595 1 51.033 116 GLY A CA 1
ATOM 1590 C C . GLY A 1 116 ? 38.087 -12.003 19.385 1 45.24 116 GLY A C 1
ATOM 1591 O O . GLY A 1 116 ? 38.937 -12.803 19.796 1 45.102 116 GLY A O 1
ATOM 1595 N N . ALA A 1 117 ? 36.923 -12.369 18.761 1 41.942 117 ALA A N 1
ATOM 1596 C CA . ALA A 1 117 ? 36.595 -13.764 18.499 1 46.052 117 ALA A CA 1
ATOM 1597 C C . ALA A 1 117 ? 37.664 -14.444 17.616 1 50.29 117 ALA A C 1
ATOM 1598 O O . ALA A 1 117 ? 38.166 -13.853 16.658 1 52.263 117 ALA A O 1
ATOM 1605 N N . GLU A 1 118 ? 38.015 -15.672 17.988 1 45.699 118 GLU A N 1
ATOM 1606 C CA . GLU A 1 118 ? 38.996 -16.489 17.299 1 48.061 118 GLU A CA 1
ATOM 1607 C C . GLU A 1 118 ? 38.384 -17.777 16.78 1 45.267 118 GLU A C 1
ATOM 1608 O O . GLU A 1 118 ? 38.973 -18.264 15.836 1 50.36 118 GLU A O 1
ATOM 1620 N N . THR A 1 119 ? 37.386 -18.395 17.465 1 40.139 119 THR A N 1
ATOM 1621 C CA . THR A 1 119 ? 36.72 -19.609 17.026 1 46.607 119 THR A CA 1
ATOM 1622 C C . THR A 1 119 ? 35.204 -19.456 17.199 1 44.94 119 THR A C 1
ATOM 1623 O O . THR A 1 119 ? 34.792 -18.658 18.013 1 48.718 119 THR A O 1
ATOM 1633 N N . LEU A 1 120 ? 34.431 -20.161 16.359 1 45.772 120 LEU A N 1
ATOM 1634 C CA . LEU A 1 120 ? 33.024 -20.437 16.556 1 47.729 120 LEU A CA 1
ATOM 1635 C C . LEU A 1 120 ? 32.723 -21.937 16.377 1 54.908 120 LEU A C 1
ATOM 1636 O O . LEU A 1 120 ? 33.511 -22.695 15.828 1 46.437 120 LEU A O 1
ATOM 1652 N N . VAL A 1 121 ? 31.66 -22.386 17.064 1 48.745 121 VAL A N 1
ATOM 1653 C CA . VAL A 1 121 ? 31.071 -23.701 16.934 1 50.951 121 VAL A CA 1
ATOM 1654 C C . VAL A 1 121 ? 29.658 -23.515 16.387 1 56.237 121 VAL A C 1
ATOM 1655 O O . VAL A 1 121 ? 28.896 -22.72 16.959 1 49.864 121 VAL A O 1
ATOM 1668 N N . VAL A 1 122 ? 29.318 -24.278 15.333 1 53.44 122 VAL A N 1
ATOM 1669 C CA . VAL A 1 122 ? 27.973 -24.34 14.795 1 53.793 122 VAL A CA 1
ATOM 1670 C C . VAL A 1 122 ? 27.357 -25.647 15.279 1 56.514 122 VAL A C 1
ATOM 1671 O O . VAL A 1 122 ? 27.996 -26.688 15.17 1 53.307 122 VAL A O 1
ATOM 1684 N N . THR A 1 123 ? 26.108 -25.574 15.759 1 54.166 123 THR A N 1
ATOM 1685 C CA . THR A 1 123 ? 25.334 -26.712 16.22 1 60.864 123 THR A CA 1
ATOM 1686 C C . THR A 1 123 ? 24.157 -26.841 15.254 1 61.476 123 THR A C 1
ATOM 1687 O O . THR A 1 123 ? 23.486 -25.838 14.975 1 59.657 123 THR A O 1
ATOM 1697 N N . TRP A 1 124 ? 23.952 -28.07 14.757 1 54.544 124 TRP A N 1
ATOM 1698 C CA . TRP A 1 124 ? 22.893 -28.429 13.828 1 55.183 124 TRP A CA 1
ATOM 1699 C C . TRP A 1 124 ? 22.246 -29.692 14.38 1 52.043 124 TRP A C 1
ATOM 1700 O O . TRP A 1 124 ? 22.967 -30.59 14.81 1 64.332 124 TRP A O 1
ATOM 1721 N N . PRO A 1 125 ? 20.917 -29.847 14.375 1 54.593 125 PRO A N 1
ATOM 1722 C CA . PRO A 1 125 ? 20.263 -31.036 14.956 1 62.746 125 PRO A CA 1
ATOM 1723 C C . PRO A 1 125 ? 20.304 -32.274 14.05 1 55.98 125 PRO A C 1
ATOM 1724 O O . PRO A 1 125 ? 20.242 -32.151 12.835 1 57.726 125 PRO A O 1
ATOM 1735 N N . ALA A 1 126 ? 20.433 -33.471 14.623 1 57.732 126 ALA A N 1
ATOM 1736 C CA . ALA A 1 126 ? 20.481 -34.716 13.853 1 63.163 126 ALA A CA 1
ATOM 1737 C C . ALA A 1 126 ? 19.222 -34.968 12.999 1 60.923 126 ALA A C 1
ATOM 1738 O O . ALA A 1 126 ? 19.326 -35.478 11.884 1 67.247 126 ALA A O 1
ATOM 1745 N N . GLU A 1 127 ? 18.087 -34.444 13.468 1 64.735 127 GLU A N 1
ATOM 1746 C CA . GLU A 1 127 ? 16.777 -34.49 12.85 1 60.794 127 GLU A CA 1
ATOM 1747 C C . GLU A 1 127 ? 16.743 -33.756 11.518 1 59.854 127 GLU A C 1
ATOM 1748 O O . GLU A 1 127 ? 15.893 -34.105 10.685 1 57.509 127 GLU A O 1
ATOM 1760 N N . TYR A 1 128 ? 17.619 -32.75 11.322 1 58.456 128 TYR A N 1
ATOM 1761 C CA . TYR A 1 128 ? 17.689 -32.052 10.05 1 55.415 128 TYR A CA 1
ATOM 1762 C C . TYR A 1 128 ? 18.633 -32.717 9.048 1 50.815 128 TYR A C 1
ATOM 1763 O O . TYR A 1 128 ? 18.765 -32.156 7.988 1 50.065 128 TYR A O 1
ATOM 1780 N N . GLY A 1 129 ? 19.222 -33.901 9.306 1 59.296 129 GLY A N 1
ATOM 1781 C CA . GLY A 1 129 ? 20.035 -34.624 8.331 1 54.434 129 GLY A CA 1
ATOM 1782 C C . GLY A 1 129 ? 21.432 -34.018 8.283 1 56.439 129 GLY A C 1
ATOM 1783 O O . GLY A 1 129 ? 21.789 -33.275 9.184 1 57.539 129 GLY A O 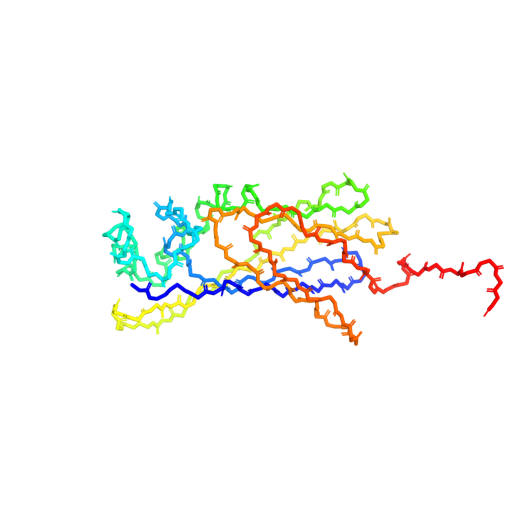1
ATOM 1787 N N . THR A 1 130 ? 22.197 -34.306 7.229 1 53.566 130 THR A N 1
ATOM 1788 C CA . THR A 1 130 ? 23.588 -33.866 7.118 1 52.57 130 THR A CA 1
ATOM 1789 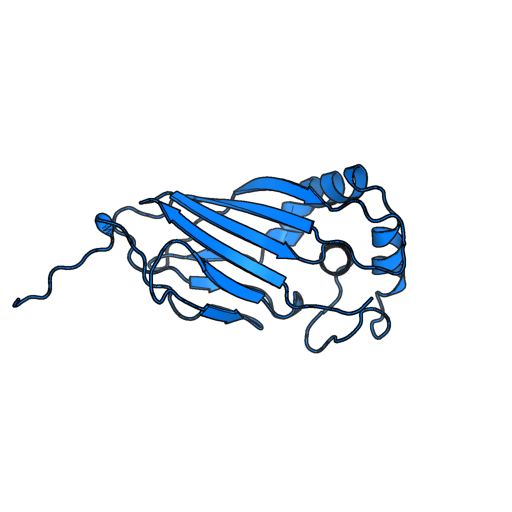C C . THR A 1 130 ? 23.669 -32.389 6.708 1 56.446 130 THR A C 1
ATOM 1790 O O . THR A 1 130 ? 22.914 -31.924 5.849 1 49.67 130 THR A O 1
ATOM 1800 N N . LEU A 1 131 ? 24.615 -31.654 7.298 1 51.256 131 LEU A N 1
ATOM 1801 C CA . LEU A 1 131 ? 24.984 -30.312 6.847 1 53.473 131 LEU A CA 1
ATOM 1802 C C . LEU A 1 131 ? 26.474 -30.354 6.507 1 49.198 131 LEU A C 1
ATOM 1803 O O . LEU A 1 131 ? 27.273 -30.768 7.338 1 50.295 131 LEU A O 1
ATOM 1819 N N . ILE A 1 132 ? 26.82 -29.875 5.31 1 45.196 132 ILE A N 1
ATOM 1820 C CA . ILE A 1 132 ? 28.188 -29.729 4.844 1 40.052 132 ILE A CA 1
ATOM 1821 C C . ILE A 1 132 ? 28.498 -28.268 5.079 1 43.957 132 ILE A C 1
ATOM 1822 O O . ILE A 1 132 ? 27.976 -27.437 4.357 1 46.303 132 ILE A O 1
ATOM 1838 N N . LEU A 1 133 ? 29.213 -27.961 6.172 1 41.065 133 LEU A N 1
ATOM 1839 C CA . LEU A 1 133 ? 29.548 -26.59 6.541 1 42.877 133 LEU A CA 1
ATOM 1840 C C . LEU A 1 133 ? 30.863 -26.226 5.887 1 44.084 133 LEU A C 1
ATOM 1841 O O . LEU A 1 133 ? 31.865 -26.877 6.205 1 49.862 133 LEU A O 1
ATOM 1857 N N . ARG A 1 134 ? 30.856 -25.2 5.016 1 40.653 134 ARG A N 1
ATOM 1858 C CA . ARG A 1 134 ? 32.05 -24.752 4.321 1 39.965 134 ARG A CA 1
ATOM 1859 C C . ARG A 1 134 ? 32.366 -23.325 4.728 1 48.999 134 ARG A C 1
ATOM 1860 O O . ARG A 1 134 ? 31.498 -22.439 4.666 1 44.602 134 ARG A O 1
ATOM 1881 N N . GLN A 1 135 ? 33.64 -23.094 5.103 1 48.846 135 GLN A N 1
ATOM 1882 C CA . GLN A 1 135 ? 34.08 -21.754 5.482 1 45.255 135 GLN A CA 1
ATOM 1883 C C . GLN A 1 135 ? 34.549 -21.113 4.199 1 41.133 135 GLN A C 1
ATOM 1884 O O . GLN A 1 135 ? 35.407 -21.681 3.534 1 46.085 135 GLN A O 1
ATOM 1898 N N . GLN A 1 136 ? 33.956 -19.993 3.857 1 43.216 136 GLN A N 1
ATOM 1899 C CA . GLN A 1 136 ? 34.279 -19.257 2.644 1 44.601 136 GLN A CA 1
ATOM 1900 C C . GLN A 1 136 ? 35.277 -18.147 2.992 1 44.938 136 GLN A C 1
ATOM 1901 O O . GLN A 1 136 ? 35.357 -17.7 4.151 1 50.143 136 GLN A O 1
ATOM 1915 N N . GLY A 1 137 ? 36.051 -17.73 1.986 1 54.256 137 GLY A N 1
ATOM 1916 C CA . GLY A 1 137 ? 36.88 -16.522 2.031 1 60.06 137 GLY A CA 1
ATOM 1917 C C . GLY A 1 137 ? 38.246 -16.739 2.674 1 65.725 137 GLY A C 1
ATOM 1918 O O . GLY A 1 137 ? 38.889 -15.768 3.073 1 59.727 137 GLY A O 1
ATOM 1922 N N . VAL A 1 138 ? 38.69 -18.005 2.767 1 55.436 138 VAL A N 1
ATOM 1923 C CA . VAL A 1 138 ? 39.923 -18.352 3.433 1 53.078 138 VAL A CA 1
ATOM 1924 C C . VAL A 1 138 ? 40.544 -19.458 2.578 1 63.78 138 VAL A C 1
ATOM 1925 O O . VAL A 1 138 ? 39.835 -20.379 2.196 1 75.059 138 VAL A O 1
ATOM 1938 N N . GLU A 1 139 ? 41.862 -19.435 2.402 1 67.819 139 GLU A N 1
ATOM 1939 C CA . GLU A 1 139 ? 42.606 -20.548 1.82 1 72.254 139 GLU A CA 1
ATOM 1940 C C . GLU A 1 139 ? 42.639 -21.709 2.831 1 61.535 139 GLU A C 1
ATOM 1941 O O . GLU A 1 139 ? 42.908 -21.496 4.013 1 61.497 139 GLU A O 1
ATOM 1953 N N . ALA A 1 140 ? 42.393 -22.95 2.361 1 67.038 140 ALA A N 1
ATOM 1954 C CA . ALA A 1 140 ? 42.454 -24.14 3.199 1 64.998 140 ALA A CA 1
ATOM 1955 C C . ALA A 1 140 ? 41.57 -23.954 4.448 1 57.959 140 ALA A C 1
ATOM 1956 O O . ALA A 1 140 ? 41.983 -24.146 5.608 1 58.837 140 ALA A O 1
ATOM 1963 N N . GLY A 1 141 ? 40.366 -23.447 4.195 1 55.762 141 GLY A N 1
ATOM 1964 C CA . GLY A 1 141 ? 39.381 -23.234 5.231 1 56.969 141 GLY A CA 1
ATOM 1965 C C . GLY A 1 141 ? 38.744 -24.519 5.737 1 53.374 141 GLY A C 1
ATOM 1966 O O . GLY A 1 141 ? 39.016 -25.585 5.239 1 48.722 141 GLY A O 1
ATOM 1970 N N . PHE A 1 142 ? 37.93 -24.349 6.772 1 42.871 142 PHE A N 1
ATOM 1971 C CA . PHE A 1 142 ? 37.187 -25.387 7.438 1 43.455 142 PHE A CA 1
ATOM 1972 C C . PHE A 1 142 ? 36.133 -26.008 6.502 1 54.197 142 PHE A C 1
ATOM 1973 O O . PHE A 1 142 ? 35.385 -25.308 5.794 1 42.811 142 PHE A O 1
ATOM 1990 N N . THR A 1 143 ? 36.09 -27.353 6.558 1 38.895 143 THR A N 1
ATOM 1991 C CA . THR A 1 143 ? 35.031 -28.183 6.028 1 46.672 143 THR A CA 1
ATOM 1992 C C . THR A 1 143 ? 34.487 -29.025 7.171 1 43.064 143 THR A C 1
ATOM 1993 O O . THR A 1 143 ? 35.253 -29.544 7.96 1 52.758 143 THR A O 1
ATOM 2003 N N . GLY A 1 144 ? 33.183 -29.251 7.25 1 51.826 144 GLY A N 1
ATOM 2004 C CA . GLY A 1 144 ? 32.667 -30.209 8.228 1 49.996 144 GLY A CA 1
ATOM 2005 C C . GLY A 1 144 ? 31.413 -30.902 7.741 1 50.433 144 GLY A C 1
ATOM 2006 O O . GLY A 1 144 ? 30.555 -30.258 7.086 1 44.28 144 GLY A O 1
ATOM 2010 N N . TYR A 1 145 ? 31.283 -32.138 8.238 1 51.214 145 TYR A N 1
ATOM 2011 C CA . TYR A 1 145 ? 30.183 -33.061 7.979 1 50.603 145 TYR A CA 1
ATOM 2012 C C . TYR A 1 145 ? 29.445 -33.092 9.312 1 47.3 145 TYR A C 1
ATOM 2013 O O . TYR A 1 145 ? 29.855 -33.793 10.224 0.5 38.426 145 TYR A O 1
ATOM 2030 N N . LEU A 1 146 ? 28.376 -32.277 9.413 1 48.899 146 LEU A N 1
ATOM 2031 C CA . LEU A 1 146 ? 27.593 -32.118 10.642 1 42.558 146 LEU A CA 1
ATOM 2032 C C . LEU A 1 146 ? 26.408 -33.049 10.519 1 45.104 146 LEU A C 1
ATOM 2033 O O . LEU A 1 146 ? 25.552 -32.758 9.661 1 45.17 146 LEU A O 1
ATOM 2049 N N . THR A 1 147 ? 26.339 -34.096 11.396 1 51.212 147 THR A N 1
ATOM 2050 C CA . THR A 1 147 ? 25.216 -35.039 11.414 1 55.468 147 THR A CA 1
ATOM 2051 C C . THR A 1 147 ? 24.393 -34.923 12.694 1 57.3 147 THR A C 1
ATOM 2052 O O . THR A 1 147 ? 23.514 -35.759 12.867 1 64.103 147 THR A O 1
ATOM 2062 N N . GLY A 1 148 ? 24.689 -33.959 13.59 1 56.412 148 GLY A N 1
ATOM 2063 C CA . GLY A 1 148 ? 24.01 -33.827 14.877 1 54.681 148 GLY A CA 1
ATOM 2064 C C . GLY A 1 148 ? 24.949 -33.339 15.962 1 55.036 148 GLY A C 1
ATOM 2065 O O . GLY A 1 148 ? 25.966 -33.959 16.169 1 60.276 148 GLY A O 1
ATOM 2069 N N . GLY A 1 149 ? 24.61 -32.216 16.609 1 63.439 149 GLY A N 1
ATOM 2070 C CA . GLY A 1 149 ? 25.391 -31.657 17.693 1 56.006 149 GLY A CA 1
ATOM 2071 C C . GLY A 1 149 ? 26.43 -30.652 17.181 1 69.378 149 GLY A C 1
ATOM 2072 O O . GLY A 1 149 ? 26.322 -30.199 16.026 1 55.232 149 GLY A O 1
ATOM 2076 N N . PRO A 1 150 ? 27.433 -30.279 18.036 1 62.839 150 PRO A N 1
ATOM 2077 C CA . PRO A 1 150 ? 28.327 -29.178 17.731 1 63.318 150 PRO A CA 1
ATOM 2078 C C . PRO A 1 150 ? 29.341 -29.549 16.658 1 60.737 150 PRO A C 1
ATOM 2079 O O . PRO A 1 150 ? 29.873 -30.67 16.689 1 52.769 150 PRO A O 1
ATOM 2090 N N . SER A 1 151 ? 29.633 -28.594 15.743 1 51.885 151 SER A N 1
ATOM 2091 C CA . SER A 1 151 ? 30.844 -28.67 14.914 1 53.355 151 SER A CA 1
ATOM 2092 C C . SER A 1 151 ? 32.093 -28.76 15.793 1 50.898 151 SER A C 1
ATOM 2093 O O . SER A 1 151 ? 32.088 -28.314 16.926 1 56.65 151 SER A O 1
ATOM 2100 N N . GLU A 1 152 ? 33.173 -29.258 15.207 1 50.738 152 GLU A N 1
ATOM 2101 C CA . GLU A 1 152 ? 34.511 -28.905 15.617 1 50.76 152 GLU A CA 1
ATOM 2102 C C . GLU A 1 152 ? 34.674 -27.375 15.537 1 52.114 152 GLU A C 1
ATOM 2103 O O . GLU A 1 152 ? 33.976 -26.692 14.759 1 49.798 152 GLU A O 1
ATOM 2115 N N . PRO A 1 153 ? 35.53 -26.74 16.368 1 63.542 153 PRO A N 1
ATOM 2116 C CA . PRO A 1 153 ? 35.763 -25.3 16.276 1 59.336 153 PRO A CA 1
ATOM 2117 C C . PRO A 1 153 ? 36.318 -24.845 14.94 1 60.857 153 PRO A C 1
ATOM 2118 O O . PRO A 1 153 ? 37.21 -25.504 14.385 1 53.002 153 PRO A O 1
ATOM 2129 N N . ILE A 1 154 ? 35.792 -23.707 14.457 1 47.173 154 ILE A N 1
ATOM 2130 C CA . ILE A 1 154 ? 36.168 -23.142 13.173 1 44.881 154 ILE A CA 1
ATOM 2131 C C . ILE A 1 154 ? 37.081 -21.956 13.514 1 40.428 154 ILE A C 1
ATOM 2132 O O . ILE A 1 154 ? 36.637 -21.074 14.219 1 54.035 154 ILE A O 1
ATOM 2148 N N . THR A 1 155 ? 38.298 -21.916 12.983 1 43.041 155 THR A N 1
ATOM 2149 C CA . THR A 1 155 ? 39.298 -20.868 13.217 1 48.943 155 THR A CA 1
ATOM 2150 C C . THR A 1 155 ? 38.931 -19.63 12.383 1 48.907 155 THR A C 1
ATOM 2151 O O . THR A 1 155 ? 38.748 -19.756 11.19 1 43.851 155 THR A O 1
ATOM 2161 N N . LEU A 1 156 ? 38.915 -18.419 12.928 1 46.479 156 LEU A N 1
ATOM 2162 C CA . LEU A 1 156 ? 38.486 -17.245 12.152 1 49.127 156 LEU A CA 1
ATOM 2163 C C . LEU A 1 156 ? 39.702 -16.481 11.576 1 46.327 156 LEU A C 1
ATOM 2164 O O . LEU A 1 156 ? 40.701 -16.359 12.273 1 51.61 156 LEU A O 1
ATOM 2180 N N . ALA A 1 157 ? 39.537 -15.969 10.332 1 56.121 157 ALA A N 1
ATOM 2181 C CA . ALA A 1 157 ? 40.258 -14.86 9.677 1 73.461 157 ALA A CA 1
ATOM 2182 C C . ALA A 1 157 ? 40.013 -13.49 10.315 1 58.445 157 ALA A C 1
ATOM 2183 O O . ALA A 1 157 ? 39.005 -13.336 10.971 1 59.974 157 ALA A O 1
ATOM 2190 N N . GLY A 1 158 ? 40.896 -12.514 10.022 1 66.975 158 GLY A N 1
ATOM 2191 C CA . GLY A 1 158 ? 40.702 -11.09 10.323 1 65.239 158 GLY A CA 1
ATOM 2192 C C . GLY A 1 158 ? 41.587 -10.661 11.482 1 57.021 158 GLY A C 1
ATOM 2193 O O . GLY A 1 158 ? 42.172 -11.523 12.128 1 54.887 158 GLY A O 1
ATOM 2197 N N . GLY A 1 159 ? 41.732 -9.341 11.703 1 55.519 159 GLY A N 1
ATOM 2198 C CA . GLY A 1 159 ? 42.785 -8.772 12.551 1 51.595 159 GLY A CA 1
ATOM 2199 C C . GLY A 1 159 ? 42.627 -9.095 14.045 1 49.779 159 GLY A C 1
ATOM 2200 O O . GLY A 1 159 ? 43.611 -9.199 14.796 1 52.124 159 GLY A O 1
ATOM 2204 N N . ASP A 1 160 ? 41.362 -9.129 14.481 1 44.804 160 ASP A N 1
ATOM 2205 C CA . ASP A 1 160 ? 40.973 -9.369 15.858 1 53.954 160 ASP A CA 1
ATOM 2206 C C . ASP A 1 160 ? 41.366 -10.795 16.26 1 46.17 160 ASP A C 1
ATOM 2207 O O . ASP A 1 160 ? 41.906 -10.956 17.324 1 46.754 160 ASP A O 1
ATOM 2216 N N . ALA A 1 161 ? 41.237 -11.737 15.331 1 43.698 161 ALA A N 1
ATOM 2217 C CA . ALA A 1 161 ? 41.427 -13.149 15.586 1 48.227 161 ALA A CA 1
ATOM 2218 C C . ALA A 1 161 ? 42.897 -13.505 15.633 1 54.915 161 ALA A C 1
ATOM 2219 O O . ALA A 1 161 ? 43.207 -14.562 16.154 1 61.336 161 ALA A O 1
ATOM 2226 N N . TRP A 1 162 ? 43.778 -12.621 15.136 1 49.784 162 TRP A N 1
ATOM 2227 C CA . TRP A 1 162 ? 45.179 -12.904 15.091 1 46.454 162 TRP A CA 1
ATOM 2228 C C . TRP A 1 162 ? 45.748 -12.957 16.501 1 50.157 162 TRP A C 1
ATOM 2229 O O . TRP A 1 162 ? 45.384 -12.128 17.351 1 51.896 162 TRP A O 1
ATOM 2250 N N A SER A 1 163 ? 46.714 -13.876 16.663 0.5 45.111 163 SER A N 1
ATOM 2251 N N B SER A 1 163 ? 46.676 -13.903 16.717 0.5 44.943 163 SER A N 1
ATOM 2252 C CA A SER A 1 163 ? 47.533 -14.041 17.846 0.5 47.788 163 SER A CA 1
ATOM 2253 C CA B SER A 1 163 ? 47.532 -13.962 17.892 0.5 47.124 163 SER A CA 1
ATOM 2254 C C A SER A 1 163 ? 48.977 -13.987 17.394 0.5 44.074 163 SER A C 1
ATOM 2255 C C B SER A 1 163 ? 48.962 -13.972 17.404 0.5 43.706 163 SER A C 1
ATOM 2256 O O A SER A 1 163 ? 49.317 -14.62 16.403 0.5 54.336 163 SER A O 1
ATOM 2257 O O B SER A 1 163 ? 49.272 -14.61 16.408 0.5 53.477 163 SER A O 1
ATOM 2270 N N . HIS A 1 164 ? 49.78 -13.198 18.101 1 52.666 164 HIS A N 1
ATOM 2271 C CA . HIS A 1 164 ? 51.21 -13.218 17.938 1 58.13 164 HIS A CA 1
ATOM 2272 C C . HIS A 1 164 ? 51.739 -14.385 18.788 1 72.543 164 HIS A C 1
ATOM 2273 O O . HIS A 1 164 ? 51.481 -14.364 20.019 1 68.551 164 HIS A O 1
ATOM 2287 N N . PRO A 1 165 ? 52.427 -15.428 18.21 1 74.992 165 PRO A N 1
ATOM 2288 C CA . PRO A 1 165 ? 53.253 -16.362 19.033 1 93.226 165 PRO A CA 1
ATOM 2289 C C . PRO A 1 165 ? 54.278 -15.67 19.947 1 81.88 165 PRO A C 1
ATOM 2290 O O . PRO A 1 165 ? 54.865 -14.725 19.464 1 88.916 165 PRO A O 1
ATOM 2301 N N . GLN A 1 166 ? 54.523 -16.14 21.204 0.75 81.171 166 GLN A N 1
ATOM 2302 C CA . GLN A 1 166 ? 55.512 -15.577 22.165 0.75 74.512 166 GLN A CA 1
ATOM 2303 C C . GLN A 1 166 ? 56.924 -15.301 21.588 0.75 68.093 166 GLN A C 1
ATOM 2304 O O . GLN A 1 166 ? 57.55 -14.325 22.029 0.75 60.328 166 GLN A O 1
ATOM 2308 N N . PHE A 1 167 ? 57.423 -16.16 20.651 0.75 71.526 167 PHE A N 1
ATOM 2309 C CA . PHE A 1 167 ? 58.637 -15.938 19.845 0.75 91.283 167 PHE A CA 1
ATOM 2310 C C . PHE A 1 167 ? 58.306 -16.08 18.342 0.75 98.341 167 PHE A C 1
ATOM 2311 O O . PHE A 1 167 ? 57.436 -16.892 17.998 0.75 84.874 167 PHE A O 1
ATOM 2328 N N . GLU A 1 168 ? 59.042 -15.35 17.457 0.75 94.044 168 GLU A N 1
ATOM 2329 C CA . GLU A 1 168 ? 58.762 -15.262 16.014 0.75 88.889 168 GLU A CA 1
ATOM 2330 C C . GLU A 1 168 ? 58.848 -16.668 15.362 0.5 85.936 168 GLU A C 1
ATOM 2331 O O . GLU A 1 168 ? 58.632 -16.802 14.129 0.5 71.56 168 GLU A O 1
#

Sequence (168 aa):
HEVRPAIGDLETEGAELSLVLRLTAEPLLAGVDLEGVEDTNDTAGSGAVDQLRALATADLMARVDAEQGRLLGPVSVTSGGTAVPLTLDRVEVDDIENPELPRETRLFLSGTLPAGAETLVVTWPAEYGTLILRQQGVEAGFTGYLTGGPSEPITLAGGDAWSSHPQFE

Radius of gyration: 17.33 Å; Cα contacts (8 Å, |Δi|>4): 342; chains: 1; bounding box: 57×36×36 Å

Foldseek 3Di:
DFADAKEWEWEDDAQKIKIKIKHQVLLLLLQFQCQPPGDLVPTPCNVSSLVLLQDFFVVNVVSCVVCVCSSCVQKWKDFPNHTWDKDFPDKGWDGDNPSVDTTIIMTIIMTGHDQLTFKMKIFDALSRAWYFYFYPDDPPFDTDTHNGTIDDIGTDDDDSNDDDPPPD